Protein AF-A0A9N8RTC0-F1 (afdb_monomer_lite)

Organism: NCBI:txid2777537

Structure (mmCIF, N/CA/C/O backbone):
data_AF-A0A9N8RTC0-F1
#
_entry.id   AF-A0A9N8RTC0-F1
#
loop_
_atom_site.group_PDB
_atom_site.id
_atom_site.type_symbol
_atom_site.label_atom_id
_atom_site.label_alt_id
_atom_site.label_comp_id
_atom_site.label_asym_id
_atom_site.label_entity_id
_atom_site.label_seq_id
_atom_site.pdbx_PDB_ins_code
_atom_site.Cartn_x
_atom_site.Cartn_y
_atom_site.Cartn_z
_atom_site.occupancy
_atom_site.B_iso_or_equiv
_atom_site.auth_seq_id
_atom_site.auth_comp_id
_atom_site.auth_asym_id
_atom_site.auth_atom_id
_atom_site.pdbx_PDB_model_num
ATOM 1 N N . MET A 1 1 ? 0.315 -9.397 21.676 1.00 49.09 1 MET A N 1
ATOM 2 C CA . MET A 1 1 ? -0.286 -10.166 20.566 1.00 49.09 1 MET A CA 1
ATOM 3 C C . MET A 1 1 ? 0.020 -9.402 19.288 1.00 49.09 1 MET A C 1
ATOM 5 O O . MET A 1 1 ? -0.488 -8.299 19.159 1.00 49.09 1 MET A O 1
ATOM 9 N N . MET A 1 2 ? 0.904 -9.902 18.418 1.00 55.25 2 MET A N 1
ATOM 10 C CA . MET A 1 2 ? 1.090 -9.305 17.085 1.00 55.25 2 MET A CA 1
ATOM 11 C C . MET A 1 2 ? -0.119 -9.670 16.238 1.00 55.25 2 MET A C 1
ATOM 13 O O . MET A 1 2 ? -0.473 -10.846 16.150 1.00 55.25 2 MET A O 1
A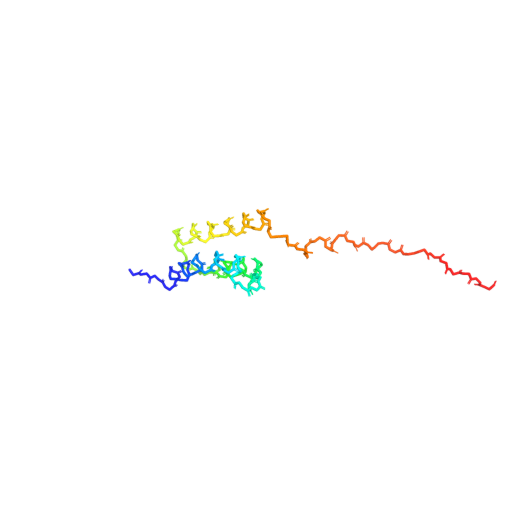TOM 17 N N . THR A 1 3 ? -0.781 -8.663 15.680 1.00 74.94 3 THR A N 1
ATOM 18 C CA . THR A 1 3 ? -1.928 -8.893 14.805 1.00 74.94 3 THR A CA 1
ATOM 19 C C . THR A 1 3 ? -1.437 -9.391 13.446 1.00 74.94 3 THR A C 1
ATOM 21 O O . THR A 1 3 ? -0.285 -9.165 13.067 1.00 74.94 3 THR A O 1
ATOM 24 N N . LEU A 1 4 ? -2.308 -10.064 12.691 1.00 79.94 4 LEU A N 1
ATOM 25 C CA . LEU A 1 4 ? -2.002 -10.484 11.319 1.00 79.94 4 LEU A CA 1
ATOM 26 C C . LEU A 1 4 ? -1.562 -9.285 10.453 1.00 79.94 4 LEU A C 1
ATOM 28 O O . LEU A 1 4 ? -0.706 -9.424 9.588 1.00 79.94 4 LEU A O 1
ATOM 32 N N . ILE A 1 5 ? -2.084 -8.092 10.759 1.00 81.38 5 ILE A N 1
ATOM 33 C CA . ILE A 1 5 ? -1.720 -6.825 10.119 1.00 81.38 5 ILE A CA 1
ATOM 34 C C . ILE A 1 5 ? -0.281 -6.420 10.451 1.00 81.38 5 ILE A C 1
ATOM 36 O O . ILE A 1 5 ? 0.456 -6.035 9.552 1.00 81.38 5 ILE A O 1
ATOM 40 N N . ASP A 1 6 ? 0.160 -6.542 11.707 1.00 81.75 6 ASP A N 1
ATOM 41 C CA . ASP A 1 6 ? 1.552 -6.235 12.072 1.00 81.75 6 ASP A CA 1
ATOM 42 C C . ASP A 1 6 ? 2.539 -7.164 11.354 1.00 81.75 6 ASP A C 1
ATOM 44 O O . ASP A 1 6 ? 3.611 -6.731 10.927 1.00 81.75 6 ASP A O 1
ATOM 48 N N . GLN A 1 7 ? 2.168 -8.438 11.186 1.00 83.31 7 GLN A N 1
ATOM 49 C CA . GLN A 1 7 ? 2.946 -9.385 10.389 1.00 83.31 7 GLN A CA 1
ATOM 50 C C . GLN A 1 7 ? 2.954 -9.019 8.905 1.00 83.31 7 GLN A C 1
ATOM 52 O O . GLN A 1 7 ? 4.022 -9.073 8.300 1.00 83.31 7 GLN A O 1
ATOM 57 N N . ASP A 1 8 ? 1.820 -8.613 8.327 1.00 84.56 8 ASP A N 1
ATOM 58 C CA . ASP A 1 8 ? 1.749 -8.213 6.916 1.00 84.56 8 ASP A CA 1
ATOM 59 C C . ASP A 1 8 ? 2.552 -6.925 6.660 1.00 84.56 8 ASP A C 1
ATOM 61 O O . ASP A 1 8 ? 3.347 -6.873 5.725 1.00 84.56 8 ASP A O 1
ATOM 65 N N . ILE A 1 9 ? 2.477 -5.930 7.555 1.00 85.94 9 ILE A N 1
ATOM 66 C CA . ILE A 1 9 ? 3.298 -4.706 7.505 1.00 85.94 9 ILE A CA 1
ATOM 67 C C . ILE A 1 9 ? 4.790 -5.050 7.587 1.00 85.94 9 ILE A C 1
ATOM 69 O O . ILE A 1 9 ? 5.587 -4.567 6.774 1.00 85.94 9 ILE A O 1
ATOM 73 N N . ALA A 1 10 ? 5.192 -5.895 8.541 1.00 87.44 10 ALA A N 1
ATOM 74 C CA . ALA A 1 10 ? 6.584 -6.320 8.680 1.00 87.44 10 ALA A CA 1
ATOM 75 C C . ALA A 1 10 ? 7.061 -7.121 7.458 1.00 87.44 10 ALA A C 1
ATOM 77 O O . ALA A 1 10 ? 8.195 -6.945 7.000 1.00 87.44 10 ALA A O 1
ATOM 78 N N . HIS A 1 11 ? 6.189 -7.966 6.904 1.00 88.38 11 HIS A N 1
ATOM 79 C CA . HIS A 1 11 ? 6.457 -8.730 5.697 1.00 88.38 11 HIS A CA 1
ATOM 80 C C . HIS A 1 11 ? 6.669 -7.794 4.505 1.00 88.38 11 HIS A C 1
ATOM 82 O O . HIS A 1 11 ? 7.749 -7.827 3.919 1.00 88.38 11 HIS A O 1
ATOM 88 N N . ILE A 1 12 ? 5.715 -6.899 4.215 1.00 86.12 12 ILE A N 1
ATOM 89 C CA . ILE A 1 12 ? 5.801 -5.894 3.143 1.00 86.12 12 ILE A CA 1
ATOM 90 C C . ILE A 1 12 ? 7.077 -5.066 3.288 1.00 86.12 12 ILE A C 1
ATOM 92 O O . ILE A 1 12 ? 7.824 -4.939 2.325 1.00 86.12 12 ILE A O 1
ATOM 96 N N . THR A 1 13 ? 7.391 -4.577 4.490 1.00 85.25 13 THR A N 1
ATOM 97 C CA . THR A 1 13 ? 8.620 -3.805 4.749 1.00 85.25 13 THR A CA 1
ATOM 98 C C . THR A 1 13 ? 9.873 -4.563 4.312 1.00 85.25 13 THR A C 1
ATOM 100 O O . THR A 1 13 ? 10.790 -3.987 3.720 1.00 85.25 13 THR A O 1
ATOM 10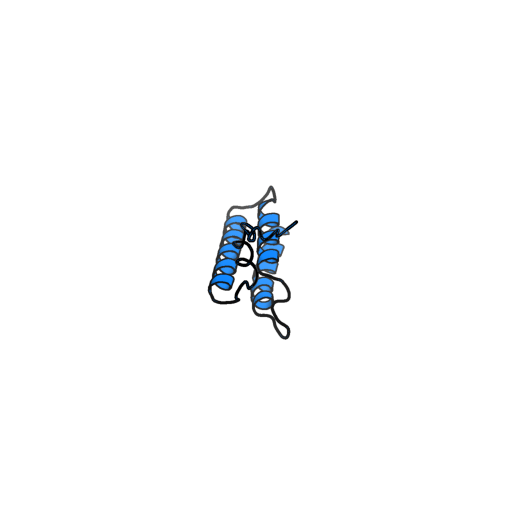3 N N . ARG A 1 14 ? 9.914 -5.870 4.588 1.00 83.75 14 ARG A N 1
ATOM 104 C CA . ARG A 1 14 ? 11.073 -6.719 4.316 1.00 83.75 14 ARG A CA 1
ATOM 105 C C . ARG A 1 14 ? 11.159 -7.162 2.861 1.00 83.75 14 ARG A C 1
ATOM 107 O O . ARG A 1 14 ? 12.271 -7.275 2.356 1.00 83.75 14 ARG A O 1
ATOM 114 N N . VAL A 1 15 ? 10.028 -7.402 2.194 1.00 83.06 15 VAL A N 1
ATOM 115 C CA . VAL A 1 15 ? 10.005 -7.875 0.800 1.00 83.06 15 VAL A CA 1
ATOM 116 C C . VAL A 1 15 ? 9.960 -6.743 -0.226 1.00 83.06 15 VAL A C 1
ATOM 118 O O . VAL A 1 15 ? 10.431 -6.935 -1.343 1.00 83.06 15 VAL A O 1
ATOM 121 N N . MET A 1 16 ? 9.464 -5.554 0.134 1.00 82.19 16 MET A N 1
ATOM 122 C CA . MET A 1 16 ? 9.317 -4.420 -0.787 1.00 82.19 16 MET A CA 1
ATOM 123 C C . MET A 1 16 ? 10.672 -3.952 -1.324 1.00 82.19 16 MET A C 1
ATOM 125 O O . MET A 1 16 ? 10.850 -3.880 -2.535 1.00 82.19 16 MET A O 1
ATOM 129 N N . ARG A 1 17 ? 11.655 -3.693 -0.449 1.00 75.06 17 ARG A N 1
ATOM 130 C CA . ARG A 1 17 ? 13.000 -3.254 -0.871 1.00 75.06 17 ARG A CA 1
ATOM 131 C C . ARG A 1 17 ? 13.708 -4.248 -1.804 1.00 75.06 17 ARG A C 1
ATOM 133 O O . ARG A 1 17 ? 14.141 -3.813 -2.869 1.00 75.06 17 ARG A O 1
ATOM 140 N N . PRO A 1 18 ? 13.822 -5.552 -1.478 1.00 73.88 18 PRO A N 1
ATOM 141 C CA . PRO A 1 18 ? 14.453 -6.507 -2.387 1.00 73.88 18 PRO A CA 1
ATOM 142 C C . PRO A 1 18 ? 13.644 -6.713 -3.676 1.00 73.88 18 PRO A C 1
ATOM 144 O O . PRO A 1 18 ? 14.239 -6.875 -4.737 1.00 73.88 18 PRO A O 1
ATOM 147 N N . SER A 1 19 ? 12.308 -6.622 -3.626 1.00 71.88 19 SER A N 1
ATOM 148 C CA . SER A 1 19 ? 11.470 -6.706 -4.835 1.00 71.88 19 SER A CA 1
ATOM 149 C C . SER A 1 19 ? 11.646 -5.506 -5.770 1.00 71.88 19 SER A C 1
ATOM 151 O O . SER A 1 19 ? 11.564 -5.670 -6.984 1.00 71.88 19 SER A O 1
ATOM 153 N N . LEU A 1 20 ? 11.881 -4.310 -5.216 1.00 71.69 20 LEU A N 1
ATOM 154 C CA . LEU A 1 20 ? 12.159 -3.089 -5.981 1.00 71.69 20 LEU A CA 1
ATOM 155 C C . LEU A 1 20 ? 13.565 -3.099 -6.588 1.00 71.69 20 LEU A C 1
ATOM 157 O O . LEU A 1 20 ? 13.739 -2.639 -7.712 1.00 71.69 20 LEU A O 1
ATOM 161 N N . HIS A 1 21 ? 14.553 -3.630 -5.862 1.00 69.38 21 HIS A N 1
ATOM 162 C CA . HIS A 1 21 ? 15.926 -3.747 -6.355 1.00 69.38 21 HIS A CA 1
ATOM 163 C C . HIS A 1 21 ? 16.098 -4.830 -7.427 1.00 69.38 21 HIS A C 1
ATOM 165 O O . HIS A 1 21 ? 17.005 -4.704 -8.243 1.00 69.38 21 HIS A O 1
ATOM 171 N N . GLY A 1 22 ? 15.220 -5.839 -7.462 1.00 60.25 22 GLY A N 1
ATOM 172 C CA . GLY A 1 22 ? 15.191 -6.859 -8.508 1.00 60.25 22 GLY A CA 1
ATOM 173 C C . GLY A 1 22 ? 16.463 -7.698 -8.534 1.00 60.25 22 GLY A C 1
ATOM 174 O O . GLY A 1 22 ? 17.364 -7.445 -9.328 1.00 60.25 22 GLY A O 1
ATOM 175 N N . ASP A 1 23 ? 16.536 -8.729 -7.698 1.00 55.44 23 ASP A N 1
ATOM 176 C CA . ASP A 1 23 ? 17.608 -9.713 -7.828 1.00 55.44 23 ASP A CA 1
ATOM 177 C C . ASP A 1 23 ? 17.328 -10.593 -9.062 1.00 55.44 23 ASP A C 1
ATOM 179 O O . ASP A 1 23 ? 16.377 -11.373 -9.080 1.00 55.44 23 ASP A O 1
ATOM 183 N N . LEU A 1 24 ? 18.142 -10.414 -10.111 1.00 51.00 24 LEU A N 1
ATOM 184 C CA . LEU A 1 24 ? 18.275 -11.294 -11.289 1.00 51.00 24 LEU A CA 1
ATOM 185 C C . LEU A 1 24 ? 17.163 -11.265 -12.367 1.00 51.00 24 LEU A C 1
ATOM 187 O O . LEU A 1 24 ? 16.965 -12.258 -13.065 1.00 51.00 24 LEU A O 1
ATOM 191 N N . GLY A 1 25 ? 16.479 -10.136 -12.596 1.00 51.91 25 GLY A N 1
ATOM 192 C CA . GLY A 1 25 ? 15.548 -10.037 -13.744 1.00 51.91 25 GLY A CA 1
ATOM 193 C C . GLY A 1 25 ? 14.753 -8.740 -13.923 1.00 51.91 25 GLY A C 1
ATOM 194 O O . GLY A 1 25 ? 13.908 -8.665 -14.812 1.00 51.91 25 GLY A O 1
ATOM 195 N N . GLY A 1 26 ? 15.016 -7.719 -13.102 1.00 55.28 26 GLY A N 1
ATOM 196 C CA . GLY A 1 26 ? 14.204 -6.502 -13.016 1.00 55.28 26 GLY A CA 1
ATOM 197 C C . GLY A 1 26 ? 13.211 -6.544 -11.846 1.00 55.28 26 GLY A C 1
ATOM 198 O O . GLY A 1 26 ? 13.103 -7.564 -11.161 1.00 55.28 26 GLY A O 1
ATOM 199 N N . PRO A 1 27 ? 12.508 -5.432 -11.564 1.00 59.72 27 PRO A N 1
ATOM 200 C CA . PRO A 1 27 ? 11.520 -5.389 -10.495 1.00 59.72 27 PRO A CA 1
ATOM 201 C C . PRO A 1 27 ? 10.388 -6.373 -10.808 1.00 59.72 27 PRO A C 1
ATOM 203 O O . PRO A 1 27 ? 9.607 -6.163 -11.734 1.00 59.72 27 PRO A O 1
ATOM 206 N N . ILE A 1 28 ? 10.301 -7.448 -10.019 1.00 63.19 28 ILE A N 1
ATOM 207 C CA . ILE A 1 28 ? 9.296 -8.517 -10.174 1.00 63.19 28 ILE A CA 1
ATOM 208 C C . ILE A 1 28 ? 7.876 -7.939 -10.055 1.00 63.19 28 ILE A C 1
ATOM 210 O O . ILE A 1 28 ? 6.930 -8.437 -10.661 1.00 63.19 28 ILE A O 1
ATOM 214 N N . LEU A 1 29 ? 7.730 -6.863 -9.275 1.00 70.12 29 LEU A N 1
ATOM 215 C CA . LEU A 1 29 ? 6.475 -6.161 -9.047 1.00 70.12 29 LEU A CA 1
ATOM 216 C C . LEU A 1 29 ? 6.680 -4.655 -9.252 1.00 70.12 29 LEU A C 1
ATOM 218 O O . LEU A 1 29 ? 7.574 -4.075 -8.627 1.00 70.12 29 LEU A O 1
ATOM 222 N N . PRO A 1 30 ? 5.850 -3.993 -10.077 1.00 72.12 30 PRO A N 1
ATOM 223 C CA . PRO A 1 30 ? 5.956 -2.560 -10.285 1.00 72.12 30 PRO A CA 1
ATOM 224 C C . PRO A 1 30 ? 5.576 -1.783 -9.008 1.00 72.12 30 PRO A C 1
ATOM 226 O O . PRO A 1 30 ? 4.747 -2.245 -8.218 1.00 72.12 30 PRO A O 1
ATOM 229 N N . PRO A 1 31 ? 6.096 -0.557 -8.818 1.00 77.38 31 PRO A N 1
ATOM 230 C CA . PRO A 1 31 ? 5.754 0.296 -7.674 1.00 77.38 31 PRO A CA 1
ATOM 231 C C . PRO A 1 31 ? 4.245 0.558 -7.526 1.00 77.38 31 PRO A C 1
ATOM 233 O O . PRO A 1 31 ? 3.740 0.768 -6.426 1.00 77.38 31 PRO A O 1
ATOM 236 N N . THR A 1 32 ? 3.498 0.526 -8.633 1.00 80.62 32 THR A N 1
ATOM 237 C CA . THR A 1 32 ? 2.033 0.657 -8.652 1.00 80.62 32 THR A CA 1
ATOM 238 C C . THR A 1 32 ? 1.326 -0.457 -7.881 1.00 80.62 32 THR A C 1
ATOM 240 O O . THR A 1 32 ? 0.354 -0.179 -7.181 1.00 80.62 32 THR A O 1
ATOM 243 N N . TYR A 1 33 ? 1.833 -1.691 -7.945 1.00 84.62 33 TYR A N 1
ATOM 244 C CA . TYR A 1 33 ? 1.269 -2.827 -7.216 1.00 84.62 33 TYR A CA 1
ATOM 245 C C . TYR A 1 33 ? 1.424 -2.656 -5.699 1.00 84.62 33 TYR A C 1
ATOM 247 O O . TYR A 1 33 ? 0.468 -2.842 -4.947 1.00 84.62 33 TYR A O 1
ATOM 255 N N . TRP A 1 34 ? 2.609 -2.233 -5.244 1.00 86.00 34 TRP A N 1
ATOM 256 C CA . TRP A 1 34 ? 2.866 -1.986 -3.823 1.00 86.00 34 TRP A CA 1
ATOM 257 C C . TRP A 1 34 ? 1.988 -0.864 -3.268 1.00 86.00 34 TRP A C 1
ATOM 259 O O . TRP A 1 34 ? 1.426 -1.027 -2.186 1.00 86.00 34 TRP A O 1
ATOM 269 N N . ARG A 1 35 ? 1.781 0.220 -4.034 1.00 86.31 35 ARG A N 1
ATOM 270 C CA . ARG A 1 35 ? 0.831 1.283 -3.661 1.00 86.31 35 ARG A CA 1
ATOM 271 C C . ARG A 1 35 ? -0.575 0.730 -3.456 1.00 86.31 35 ARG A C 1
ATOM 273 O O . ARG A 1 35 ? -1.153 0.936 -2.395 1.00 86.31 35 ARG A O 1
ATOM 280 N N . GLN A 1 36 ? -1.109 -0.013 -4.427 1.00 87.19 36 GLN A N 1
ATOM 281 C CA . GLN A 1 36 ? -2.444 -0.611 -4.312 1.00 87.19 36 GLN A CA 1
ATOM 282 C C . GLN A 1 36 ? -2.561 -1.536 -3.097 1.00 87.19 36 GLN A C 1
ATOM 284 O O . GLN A 1 36 ? -3.564 -1.492 -2.387 1.00 87.19 36 GLN A O 1
ATOM 289 N N . ARG A 1 37 ? -1.530 -2.340 -2.816 1.00 87.19 37 ARG A N 1
ATOM 290 C CA . ARG A 1 37 ? -1.521 -3.224 -1.647 1.00 87.19 37 ARG A CA 1
ATOM 291 C C . ARG A 1 37 ? -1.530 -2.442 -0.331 1.00 87.19 37 ARG A C 1
ATOM 293 O O . ARG A 1 37 ? -2.319 -2.774 0.544 1.00 87.19 37 ARG A O 1
ATOM 300 N N . LEU A 1 38 ? -0.730 -1.381 -0.210 1.00 88.44 38 LEU A N 1
ATOM 301 C CA . LEU A 1 38 ? -0.722 -0.508 0.973 1.00 88.44 38 LEU A CA 1
ATOM 302 C C . LEU A 1 38 ? -2.071 0.205 1.169 1.00 88.44 38 LEU A C 1
ATOM 304 O O . LEU A 1 38 ? -2.558 0.272 2.295 1.00 88.44 38 LEU A O 1
ATOM 308 N N . TYR A 1 39 ? -2.725 0.651 0.089 1.00 87.31 39 TYR A N 1
ATOM 309 C CA . TYR A 1 39 ? -4.082 1.210 0.165 1.00 87.31 39 TYR A CA 1
ATOM 310 C C . TYR A 1 39 ? -5.122 0.184 0.624 1.00 87.31 39 TYR A C 1
ATOM 312 O O . TYR A 1 39 ? -6.021 0.525 1.382 1.00 87.31 39 TYR A O 1
ATOM 320 N N . ARG A 1 40 ? -4.986 -1.085 0.224 1.00 86.06 40 ARG A N 1
ATOM 321 C CA . ARG A 1 40 ? -5.858 -2.168 0.707 1.00 86.06 40 ARG A CA 1
ATOM 322 C C . ARG A 1 40 ? -5.646 -2.460 2.191 1.00 86.06 40 ARG A C 1
ATOM 324 O O . ARG A 1 40 ? -6.612 -2.783 2.868 1.00 86.06 40 ARG A O 1
ATOM 331 N N . LEU A 1 41 ? -4.418 -2.321 2.705 1.00 84.44 41 LEU A N 1
ATOM 332 C CA . LEU A 1 41 ? -4.199 -2.361 4.153 1.00 84.44 41 LEU A CA 1
ATOM 333 C C . LEU A 1 41 ? -4.873 -1.171 4.839 1.00 84.44 41 LEU A C 1
ATOM 335 O O . LEU A 1 41 ? -5.552 -1.396 5.833 1.00 84.44 41 LEU A O 1
ATOM 339 N N . LEU A 1 42 ? -4.736 0.047 4.298 1.00 84.88 42 LEU A N 1
ATOM 340 C CA . LEU A 1 42 ? -5.385 1.265 4.814 1.00 84.88 42 LEU A CA 1
ATOM 341 C C . LEU A 1 42 ? -6.914 1.173 4.878 1.00 84.88 42 LEU A C 1
ATOM 343 O O . LEU A 1 42 ? -7.510 1.744 5.782 1.00 84.88 42 LEU A O 1
ATOM 347 N N . ASP A 1 43 ? -7.527 0.437 3.953 1.00 85.12 43 ASP A N 1
ATOM 348 C CA . ASP A 1 43 ? -8.972 0.170 3.905 1.00 85.12 43 ASP A CA 1
ATOM 349 C C . ASP A 1 43 ? -9.457 -0.763 5.037 1.00 85.12 43 ASP A C 1
ATOM 351 O O . ASP A 1 43 ? -10.650 -1.009 5.191 1.00 85.12 43 ASP A O 1
ATOM 355 N N . THR A 1 44 ? -8.545 -1.301 5.854 1.00 83.44 44 THR A N 1
ATOM 356 C CA . THR A 1 44 ? -8.909 -2.174 6.972 1.00 83.44 44 THR A CA 1
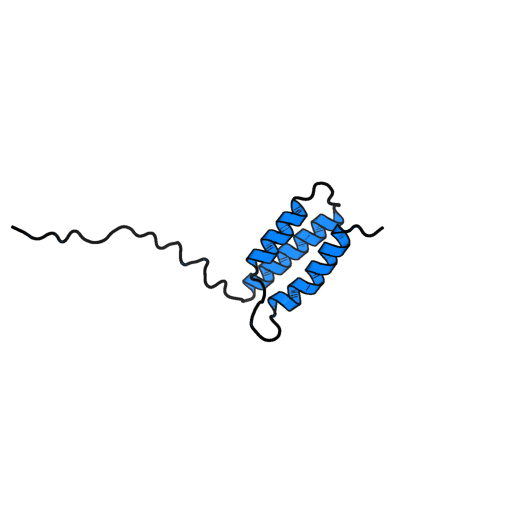ATOM 357 C C . THR A 1 44 ? -9.444 -1.356 8.148 1.00 83.44 44 THR A C 1
ATOM 359 O O . THR A 1 44 ? -8.767 -0.483 8.681 1.00 83.44 44 THR A O 1
ATOM 362 N N . ASP A 1 45 ? -10.639 -1.705 8.618 1.00 69.75 45 ASP A N 1
ATOM 363 C CA . ASP A 1 45 ? -11.415 -0.939 9.606 1.00 69.75 45 ASP A CA 1
ATOM 364 C C . ASP A 1 45 ? -10.737 -0.807 10.996 1.00 69.75 45 ASP A C 1
ATOM 366 O O . ASP A 1 45 ? -11.086 0.060 11.789 1.00 69.75 45 ASP A O 1
ATOM 370 N N . HIS A 1 46 ? -9.759 -1.664 11.327 1.00 76.69 46 HIS A N 1
ATOM 371 C CA . HIS A 1 46 ? -9.176 -1.781 12.678 1.00 76.69 46 HIS A CA 1
ATOM 372 C C . HIS A 1 46 ? -7.670 -1.476 12.720 1.00 76.69 46 HIS A C 1
ATOM 374 O O . HIS A 1 46 ? -6.889 -2.211 13.330 1.00 76.69 46 HIS A O 1
ATOM 380 N N . LEU A 1 47 ? -7.240 -0.395 12.069 1.00 83.00 47 LEU A N 1
ATOM 381 C CA . LEU A 1 47 ? -5.841 0.027 12.111 1.00 83.00 47 LEU A CA 1
ATO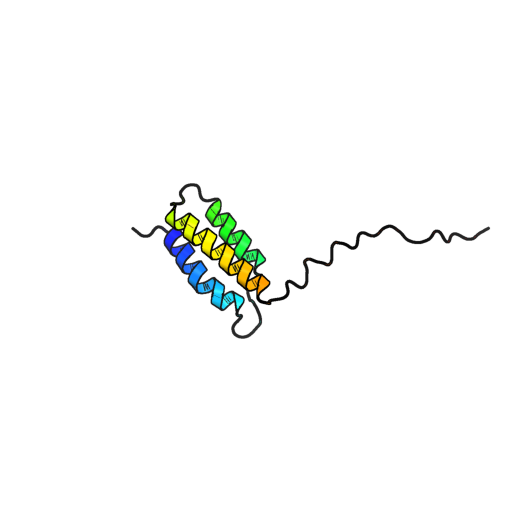M 382 C C . LEU A 1 47 ? -5.516 0.850 13.356 1.00 83.00 47 LEU A C 1
ATOM 384 O O . LEU A 1 47 ? -6.126 1.877 13.652 1.00 83.00 47 LEU A O 1
ATOM 388 N N . SER A 1 48 ? -4.469 0.433 14.059 1.00 87.00 48 SER A N 1
ATOM 389 C CA . SER A 1 48 ? -3.852 1.231 15.113 1.00 87.00 48 SER A CA 1
ATOM 390 C C . SER A 1 48 ? -3.041 2.388 14.526 1.00 87.00 48 SER A C 1
ATOM 392 O O . SER A 1 48 ? -2.471 2.295 13.437 1.00 87.00 48 SER A O 1
ATOM 394 N N . LYS A 1 49 ? -2.872 3.462 15.304 1.00 86.75 49 LYS A N 1
ATOM 395 C CA . LYS A 1 49 ? -2.010 4.600 14.951 1.00 86.75 49 LYS A CA 1
ATOM 396 C C . LYS A 1 49 ? -0.589 4.172 14.563 1.00 86.75 49 LYS A C 1
ATOM 398 O O . LYS A 1 49 ? -0.020 4.722 13.628 1.00 86.75 49 LYS A O 1
ATOM 403 N N . SER A 1 50 ? -0.031 3.163 15.237 1.00 86.06 50 SER A N 1
ATOM 404 C CA . SER A 1 50 ? 1.298 2.628 14.901 1.00 86.06 50 SER A CA 1
ATOM 405 C C . SER A 1 50 ? 1.329 1.969 13.518 1.00 86.06 50 SER A C 1
ATOM 407 O O . SER A 1 50 ? 2.325 2.070 12.802 1.00 86.06 50 SER A O 1
ATOM 409 N N . GLN A 1 51 ? 0.241 1.298 13.137 1.00 85.44 51 GLN A N 1
ATOM 410 C CA . GLN A 1 51 ? 0.107 0.616 11.851 1.00 85.44 51 GLN A CA 1
ATOM 411 C C . GLN A 1 51 ? -0.071 1.632 10.724 1.00 85.44 51 GLN A C 1
ATOM 413 O O . GLN A 1 51 ? 0.622 1.537 9.717 1.00 85.44 51 GLN A O 1
ATOM 418 N N . LEU A 1 52 ? -0.890 2.666 10.946 1.00 88.12 52 LEU A N 1
ATOM 419 C CA . LEU A 1 52 ? -1.025 3.802 10.032 1.00 88.12 52 LEU A CA 1
ATOM 420 C C . LEU A 1 52 ? 0.318 4.498 9.794 1.00 88.12 52 LEU A C 1
ATOM 422 O O . LEU A 1 52 ? 0.720 4.649 8.646 1.00 88.12 52 LEU A O 1
ATOM 426 N N . CYS A 1 53 ? 1.057 4.844 10.855 1.00 90.00 53 CYS A N 1
ATOM 427 C CA . CYS A 1 53 ? 2.383 5.458 10.716 1.00 90.00 53 CYS A CA 1
ATOM 428 C C . CYS A 1 53 ? 3.371 4.557 9.961 1.00 90.00 53 CYS A C 1
ATOM 430 O O . CYS A 1 53 ? 4.198 5.056 9.198 1.00 90.00 53 CYS A O 1
ATOM 432 N N . SER A 1 54 ? 3.287 3.238 10.154 1.00 88.50 54 SER A N 1
ATOM 433 C CA . SER A 1 54 ? 4.138 2.281 9.443 1.00 88.50 54 SER A CA 1
ATOM 434 C C . SER A 1 54 ? 3.784 2.209 7.957 1.00 88.50 54 SER A C 1
ATOM 436 O O . SER A 1 54 ? 4.683 2.242 7.121 1.00 88.50 54 SER A O 1
ATOM 438 N N . ILE A 1 55 ? 2.491 2.165 7.616 1.00 89.06 55 ILE A N 1
ATOM 439 C CA . ILE A 1 55 ? 2.012 2.154 6.226 1.00 89.06 55 ILE A CA 1
ATOM 440 C C . ILE A 1 55 ? 2.358 3.470 5.515 1.00 89.06 55 ILE A C 1
ATOM 442 O O . ILE A 1 55 ? 2.860 3.439 4.394 1.00 89.06 55 ILE A O 1
ATOM 446 N N . ASP A 1 56 ? 2.168 4.612 6.175 1.00 90.44 56 ASP A N 1
ATOM 447 C CA . ASP A 1 56 ? 2.519 5.934 5.643 1.00 90.44 56 ASP A CA 1
ATOM 448 C C . ASP A 1 56 ? 4.028 6.050 5.360 1.00 90.44 56 ASP A C 1
ATOM 450 O O . ASP A 1 56 ? 4.450 6.411 4.261 1.00 90.44 56 ASP A O 1
ATOM 454 N N . SER A 1 57 ? 4.859 5.584 6.298 1.00 90.12 57 SER A N 1
ATOM 455 C CA . SER A 1 57 ? 6.316 5.523 6.116 1.00 90.12 57 SER A CA 1
ATOM 456 C C . SER A 1 57 ? 6.736 4.602 4.963 1.00 90.12 57 SER A C 1
ATOM 458 O O . SER A 1 57 ? 7.772 4.831 4.333 1.00 90.12 57 SER A O 1
ATOM 460 N N . LEU A 1 58 ? 5.977 3.534 4.693 1.00 88.38 58 LEU A N 1
ATOM 461 C CA . LEU A 1 58 ? 6.217 2.641 3.556 1.00 88.38 58 LEU A CA 1
ATOM 462 C C . LEU A 1 58 ? 5.832 3.299 2.229 1.00 88.38 58 LEU A C 1
ATOM 464 O O . LEU A 1 58 ? 6.582 3.163 1.262 1.00 88.38 58 LEU A O 1
ATOM 468 N N . LEU A 1 59 ? 4.717 4.035 2.191 1.00 88.25 59 LEU A N 1
ATOM 469 C CA . LEU A 1 59 ? 4.303 4.814 1.021 1.00 88.25 59 LEU A CA 1
ATOM 470 C C . LEU A 1 59 ? 5.357 5.868 0.663 1.00 88.25 59 LEU A C 1
ATOM 472 O O . LEU A 1 59 ? 5.784 5.920 -0.488 1.00 88.25 59 LEU A O 1
ATOM 476 N N . LEU A 1 60 ? 5.849 6.627 1.647 1.00 89.31 60 LEU A N 1
ATOM 477 C CA . LEU A 1 60 ? 6.907 7.622 1.436 1.00 89.31 60 LEU A CA 1
ATOM 478 C C . LEU A 1 60 ? 8.205 6.991 0.919 1.00 89.31 60 LEU A C 1
ATOM 480 O O . LEU A 1 60 ? 8.798 7.494 -0.033 1.00 89.31 60 LEU A O 1
ATOM 484 N N . GLN A 1 61 ? 8.633 5.863 1.499 1.00 86.69 61 GLN A N 1
ATOM 485 C CA . GLN A 1 61 ? 9.803 5.129 1.001 1.00 86.69 61 GLN A CA 1
ATOM 486 C C . GLN A 1 61 ? 9.610 4.696 -0.454 1.00 86.69 61 GLN A C 1
ATOM 488 O O . GLN A 1 61 ? 10.524 4.841 -1.259 1.00 86.69 61 GLN A O 1
ATOM 493 N N . LEU A 1 62 ? 8.433 4.176 -0.801 1.00 85.12 62 LEU A N 1
ATOM 494 C CA . LEU A 1 62 ? 8.124 3.734 -2.156 1.00 85.12 62 LEU A CA 1
ATOM 495 C C . LEU A 1 62 ? 8.163 4.894 -3.162 1.00 85.12 62 LEU A C 1
ATOM 497 O O . LEU A 1 62 ? 8.725 4.733 -4.244 1.00 85.12 62 LEU A O 1
ATOM 501 N N . GLU A 1 63 ? 7.608 6.057 -2.814 1.00 84.62 63 GLU A N 1
ATOM 502 C CA . GLU A 1 63 ? 7.678 7.255 -3.658 1.00 84.62 63 GLU A CA 1
ATOM 503 C C . GLU A 1 63 ? 9.106 7.779 -3.821 1.00 84.62 63 GLU A C 1
ATOM 505 O O . GLU A 1 63 ? 9.496 8.144 -4.931 1.00 84.62 63 GLU A O 1
ATOM 510 N N . GLU A 1 64 ? 9.902 7.771 -2.750 1.00 85.38 64 GLU A N 1
ATOM 511 C CA . GLU A 1 64 ? 11.316 8.145 -2.807 1.00 85.38 64 GLU A CA 1
ATOM 512 C C . GLU A 1 64 ? 12.097 7.193 -3.720 1.00 85.38 64 GLU A C 1
ATOM 514 O O . GLU A 1 64 ? 12.872 7.645 -4.554 1.00 85.38 64 GLU A O 1
ATOM 519 N N . PHE A 1 65 ? 11.829 5.884 -3.660 1.00 78.94 65 PHE A N 1
ATOM 520 C CA . PHE A 1 65 ? 12.423 4.905 -4.579 1.00 78.94 65 PHE A CA 1
ATOM 521 C C . PHE A 1 65 ? 12.056 5.168 -6.046 1.00 78.94 65 PHE A C 1
ATOM 523 O O . PHE A 1 65 ? 12.914 5.076 -6.924 1.00 78.94 65 PHE A O 1
ATOM 530 N N . VAL A 1 66 ? 10.794 5.508 -6.327 1.00 77.25 66 VAL A N 1
ATOM 531 C CA . VAL A 1 66 ? 10.352 5.877 -7.684 1.00 77.25 66 VAL A CA 1
ATOM 532 C C . VAL A 1 66 ? 11.068 7.147 -8.153 1.00 77.25 66 VAL A C 1
ATOM 534 O O . VAL A 1 66 ? 11.551 7.201 -9.284 1.00 77.25 66 VAL A O 1
ATOM 537 N N . ARG A 1 67 ? 11.183 8.148 -7.275 1.00 79.62 67 ARG A N 1
ATOM 538 C CA . ARG A 1 67 ? 11.851 9.428 -7.543 1.00 79.62 67 ARG A CA 1
ATOM 539 C C . ARG A 1 67 ? 13.361 9.279 -7.744 1.00 79.62 67 ARG A C 1
ATOM 541 O O . ARG A 1 67 ? 13.915 9.932 -8.623 1.00 79.62 67 ARG A O 1
ATOM 548 N N . ALA A 1 68 ? 14.004 8.411 -6.967 1.00 77.88 68 ALA A N 1
ATOM 549 C CA . ALA A 1 68 ? 15.447 8.185 -6.962 1.00 77.88 68 ALA A CA 1
ATOM 550 C C . ALA A 1 68 ? 15.971 7.420 -8.192 1.00 77.88 68 ALA A C 1
ATOM 552 O O . ALA A 1 68 ? 17.184 7.327 -8.364 1.00 77.88 68 ALA A O 1
ATOM 553 N N . GLY A 1 69 ? 15.097 6.930 -9.082 1.00 61.25 69 GLY A N 1
ATOM 554 C CA . GLY A 1 69 ? 15.518 6.607 -10.448 1.00 61.25 69 GLY A CA 1
ATOM 555 C C . GLY A 1 69 ? 15.244 5.197 -10.959 1.00 61.25 69 GLY A C 1
ATOM 556 O O . GLY A 1 69 ? 16.053 4.679 -11.726 1.00 61.25 69 GLY A O 1
ATOM 557 N N . ILE A 1 70 ? 14.084 4.603 -10.666 1.00 56.84 70 ILE A N 1
ATOM 558 C CA . ILE A 1 70 ? 13.497 3.669 -11.639 1.00 56.84 70 ILE A CA 1
ATOM 559 C C . ILE A 1 70 ? 12.541 4.489 -12.507 1.00 56.84 70 ILE A C 1
ATOM 561 O O . ILE A 1 70 ? 11.473 4.869 -12.025 1.00 56.84 70 ILE A O 1
ATOM 565 N N . PRO A 1 71 ? 12.893 4.807 -13.768 1.00 50.31 71 PRO A N 1
ATOM 566 C CA . PRO A 1 71 ? 12.007 5.571 -14.625 1.00 50.31 71 PRO A CA 1
ATOM 567 C C . PRO A 1 71 ? 10.708 4.786 -14.797 1.00 50.31 71 PRO A C 1
ATOM 569 O O . PRO A 1 71 ? 10.679 3.715 -15.406 1.00 50.31 71 PRO A O 1
ATOM 572 N N . GLN A 1 72 ? 9.614 5.341 -14.281 1.00 50.62 72 GLN A N 1
ATOM 573 C CA . GLN A 1 72 ? 8.266 4.941 -14.646 1.00 50.62 72 GLN A CA 1
ATOM 574 C C . GLN A 1 72 ? 8.062 5.320 -16.121 1.00 50.62 72 GLN A C 1
ATOM 576 O O . GLN A 1 72 ? 7.512 6.366 -16.446 1.00 50.62 72 GLN A O 1
ATOM 581 N N . ARG A 1 73 ? 8.567 4.483 -17.037 1.00 48.09 73 ARG A N 1
ATOM 582 C CA . ARG A 1 73 ? 8.606 4.722 -18.493 1.00 48.09 73 ARG A CA 1
ATOM 583 C C . ARG A 1 73 ? 7.217 4.890 -19.143 1.00 48.09 73 ARG A C 1
ATOM 585 O O . ARG A 1 73 ? 7.159 5.154 -20.334 1.00 48.09 73 ARG A O 1
ATOM 592 N N . ALA A 1 74 ? 6.108 4.801 -18.409 1.00 50.66 74 ALA A N 1
ATOM 593 C CA . ALA A 1 74 ? 4.768 4.726 -18.994 1.00 50.66 74 ALA A CA 1
ATOM 594 C C . ALA A 1 74 ? 3.693 5.610 -18.326 1.00 50.66 74 ALA A C 1
ATOM 596 O O . ALA A 1 74 ? 2.529 5.242 -18.357 1.00 50.66 74 ALA A O 1
ATOM 597 N N . ALA A 1 75 ? 4.037 6.755 -17.721 1.00 48.25 75 ALA A N 1
ATOM 598 C CA . ALA A 1 75 ? 3.023 7.707 -17.219 1.00 48.25 75 ALA A CA 1
ATOM 599 C C . ALA A 1 75 ? 3.057 9.094 -17.894 1.00 48.25 75 ALA A C 1
ATOM 601 O O . ALA A 1 75 ? 2.392 10.014 -17.437 1.00 48.25 75 ALA A O 1
ATOM 602 N N . ALA A 1 76 ? 3.814 9.254 -18.986 1.00 48.47 76 ALA A N 1
ATOM 603 C CA . ALA A 1 76 ? 3.840 10.491 -19.779 1.00 48.47 76 ALA A CA 1
ATOM 604 C C . ALA A 1 76 ? 3.415 10.293 -21.247 1.00 48.47 76 ALA A C 1
ATOM 606 O O . ALA A 1 76 ? 3.566 11.205 -22.051 1.00 48.47 76 ALA A O 1
ATOM 607 N N . ALA A 1 77 ? 2.884 9.119 -21.615 1.00 48.91 77 ALA A N 1
ATOM 608 C CA . ALA A 1 77 ? 2.365 8.882 -22.966 1.00 48.91 77 ALA A CA 1
ATOM 609 C C . ALA A 1 77 ? 0.924 9.399 -23.167 1.00 48.91 77 ALA A C 1
ATOM 611 O O . ALA A 1 77 ? 0.413 9.356 -24.279 1.00 48.91 77 ALA A O 1
ATOM 612 N N . GLU A 1 78 ? 0.277 9.928 -22.126 1.00 48.88 78 GLU A N 1
ATOM 613 C CA . GLU A 1 78 ? -1.124 10.371 -22.172 1.00 48.88 78 GLU A CA 1
ATOM 614 C C . GLU A 1 78 ? -1.264 11.868 -21.853 1.00 48.88 78 GLU A C 1
ATOM 616 O O . GLU A 1 78 ? -2.159 12.300 -21.142 1.00 48.88 78 GLU A O 1
ATOM 621 N N . SER A 1 79 ? -0.369 12.677 -22.421 1.00 45.09 79 SER A N 1
ATOM 622 C CA . SER A 1 79 ? -0.664 14.074 -22.776 1.00 45.09 79 SER A CA 1
ATOM 623 C C . SER A 1 79 ? -0.318 14.279 -24.250 1.00 45.09 79 SER A C 1
ATOM 625 O O . SER A 1 79 ? 0.423 15.175 -24.639 1.00 45.09 79 SER A O 1
ATOM 627 N N . THR A 1 80 ? -0.799 13.373 -25.097 1.00 48.22 80 THR A N 1
ATOM 628 C CA . THR A 1 80 ? -0.871 13.565 -26.549 1.00 48.22 80 THR A CA 1
ATOM 629 C C . THR A 1 80 ? -2.287 13.201 -26.995 1.00 48.22 80 THR A C 1
ATOM 631 O O . THR A 1 80 ? -2.491 12.314 -27.810 1.00 48.22 80 THR A O 1
ATOM 634 N N . SER A 1 81 ? -3.288 13.890 -26.437 1.00 47.56 81 SER A N 1
ATOM 635 C CA . SER A 1 81 ? -4.500 14.184 -27.211 1.00 47.56 81 SER A CA 1
ATOM 636 C C . SER A 1 81 ? -4.088 15.282 -28.192 1.00 47.56 81 SER A C 1
ATOM 638 O O . SER A 1 81 ? -3.833 16.408 -27.781 1.00 47.56 81 SER A O 1
ATOM 640 N N . HIS A 1 82 ? -3.737 14.964 -29.437 1.00 48.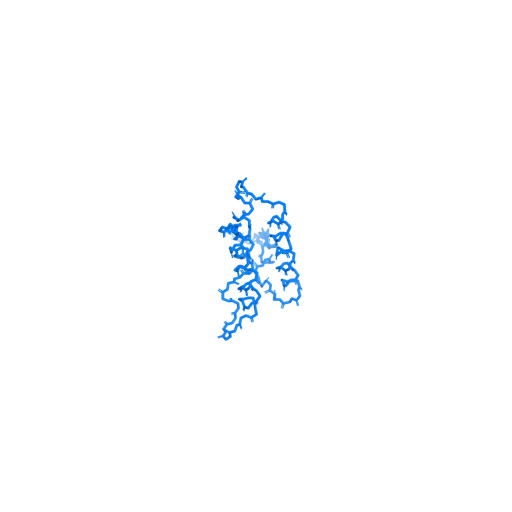78 82 HIS A N 1
ATOM 641 C CA . HIS A 1 82 ? -4.661 14.515 -30.482 1.00 48.78 82 HIS A CA 1
ATOM 642 C C . HIS A 1 82 ? -5.773 15.551 -30.689 1.00 48.78 82 HIS A C 1
ATOM 644 O O . HIS A 1 82 ? -6.909 15.351 -30.280 1.00 48.78 82 HIS A O 1
ATOM 650 N N . SER A 1 83 ? -5.417 16.675 -31.313 1.00 44.22 83 SER A N 1
ATOM 651 C CA . SER A 1 83 ? -6.371 17.489 -32.066 1.00 44.22 83 SER A CA 1
ATOM 652 C C . SER A 1 83 ? -5.934 17.459 -33.529 1.00 44.22 83 SER A C 1
ATOM 654 O O . SER A 1 83 ? -5.118 18.262 -33.962 1.00 44.22 83 SER A O 1
ATOM 656 N N . GLU A 1 84 ? -6.389 16.391 -34.178 1.00 44.50 84 GLU A N 1
ATOM 657 C CA . GLU A 1 84 ? -6.926 16.283 -35.537 1.00 44.50 84 GLU A CA 1
ATOM 658 C C . GLU A 1 84 ? -6.203 16.942 -36.739 1.00 44.50 84 GLU A C 1
ATOM 660 O O . GLU A 1 84 ? -5.831 18.108 -36.777 1.00 44.50 84 GLU A O 1
ATOM 665 N N . ILE A 1 85 ? -6.046 16.087 -37.744 1.00 59.19 85 ILE A N 1
ATOM 666 C CA . ILE A 1 85 ? -5.319 16.129 -39.021 1.00 59.19 85 ILE A CA 1
ATOM 667 C C . ILE A 1 85 ? -5.985 17.019 -40.101 1.00 59.19 85 ILE A C 1
ATOM 669 O O . ILE A 1 85 ? -7.175 17.313 -40.006 1.00 59.19 85 ILE A O 1
ATOM 673 N N . PRO A 1 86 ? -5.238 17.438 -41.148 1.00 51.12 86 PRO A N 1
ATOM 674 C CA . PRO A 1 86 ? -5.658 18.445 -42.123 1.00 51.12 86 PRO A CA 1
ATOM 675 C C . PRO A 1 86 ? -6.700 17.909 -43.113 1.00 51.12 86 PRO A C 1
ATOM 677 O O . PRO A 1 86 ? -6.572 16.806 -43.642 1.00 51.12 86 PRO A O 1
ATOM 680 N N . GLY A 1 87 ? -7.713 18.729 -43.398 1.00 53.00 87 GLY A N 1
ATOM 681 C CA . GLY A 1 87 ? -8.700 18.475 -44.443 1.00 53.00 87 GLY A CA 1
ATOM 682 C C . GLY A 1 87 ? -8.098 18.630 -45.837 1.00 53.00 87 GLY A C 1
ATOM 683 O O . GLY A 1 87 ? -8.177 19.703 -46.428 1.00 53.00 87 GLY A O 1
ATOM 684 N N . GLU A 1 88 ? -7.526 17.552 -46.367 1.00 56.16 88 GLU A N 1
ATOM 685 C CA . GLU A 1 88 ? -7.315 17.364 -47.802 1.00 56.16 88 GLU A CA 1
ATOM 686 C C . GLU A 1 88 ? -8.401 16.417 -48.330 1.00 56.16 88 GLU A C 1
ATOM 688 O O . GLU A 1 88 ? -8.288 15.196 -48.260 1.00 56.16 88 GLU A O 1
ATOM 693 N N . LEU A 1 89 ? -9.491 16.997 -48.835 1.00 58.16 89 LEU A N 1
ATOM 694 C CA . LEU A 1 89 ? -10.401 16.333 -49.766 1.00 58.16 89 LEU A CA 1
ATOM 695 C C . LEU A 1 89 ? -10.515 17.216 -51.004 1.00 58.16 89 LEU A C 1
AT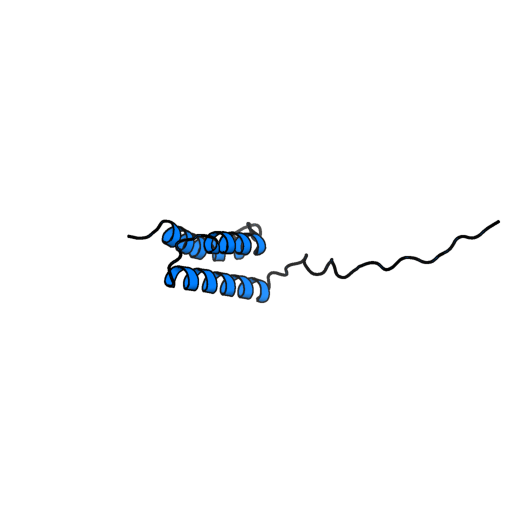OM 697 O O . LEU A 1 89 ? -11.270 18.185 -51.061 1.00 58.16 89 LEU A O 1
ATOM 701 N N . VAL A 1 90 ? -9.670 16.867 -51.966 1.00 59.59 90 VAL A N 1
ATOM 702 C CA . VAL A 1 90 ? -9.733 17.274 -53.363 1.00 59.59 90 VAL A CA 1
ATOM 703 C C . VAL A 1 90 ? -10.904 16.574 -54.070 1.00 59.59 90 VAL A C 1
ATOM 705 O O . VAL A 1 90 ? -11.211 15.418 -53.774 1.00 59.59 90 VAL A O 1
ATOM 708 N N . SER A 1 91 ? -11.457 17.290 -55.057 1.00 39.59 91 SER A N 1
ATOM 709 C CA . SER A 1 91 ? -12.334 16.871 -56.168 1.00 39.59 91 SER A CA 1
ATOM 710 C C . SER A 1 91 ? -13.857 16.907 -55.956 1.00 39.59 91 SER A C 1
ATOM 712 O O . SER A 1 91 ? -14.330 16.835 -54.820 1.00 39.59 91 SER A O 1
ATOM 714 N N . PRO A 1 92 ? -14.660 17.062 -57.037 1.00 63.88 92 PRO A N 1
ATOM 715 C CA . PRO A 1 92 ? -14.399 16.729 -58.453 1.00 63.88 92 PRO A CA 1
ATOM 716 C C . PRO A 1 92 ? -13.600 17.757 -59.258 1.00 63.88 92 PRO A C 1
ATOM 718 O O . PRO A 1 92 ? -13.990 18.945 -59.289 1.00 63.88 92 PRO A O 1
#

Radius of gyration: 20.95 Å; chains: 1; bounding box: 33×30×79 Å

pLDDT: mean 72.02, std 15.69, range [39.59, 90.44]

Foldseek 3Di:
DQDPLNVVLVVCVVVVVCLCVDDPDHNPDDLVVSVVVLVVSVPDPDDDPVSVVSSVVVNVVSVVSCVVDPPPVPPPPPVDDDDDDDDDDDDD

Sequence (92 aa):
MMTLIDQDIAHITRVMRPSLHGDLGGPILPPTYWRQRLYRLLDTDHLSKSQLCSIDSLLLQLEEFVRAGIPQRAAAAESTSHSEIPGELVSP

Secondary structure (DSSP, 8-state):
---HHHHHHHHHHHHHHHHHH-SSSS-SS-HHHHHHHHHHHHT-TT--HHHHHHHHHHHHHHHHHHHTT---TTSSSSS-------------